Protein AF-A0A0G1QIS1-F1 (afdb_monomer_lite)

Organism: NCBI:txid1618589

Structure (mmCIF, N/CA/C/O backbone):
data_AF-A0A0G1QIS1-F1
#
_entry.id   AF-A0A0G1QIS1-F1
#
loop_
_atom_site.group_PDB
_atom_site.id
_atom_site.type_symbol
_atom_site.label_atom_id
_atom_site.label_alt_id
_atom_site.label_comp_id
_atom_site.label_asym_id
_atom_site.label_entity_id
_atom_site.label_seq_id
_atom_site.pdbx_PDB_ins_code
_atom_site.Cartn_x
_atom_site.Cartn_y
_atom_site.Cartn_z
_atom_site.occupancy
_atom_site.B_iso_or_equiv
_atom_site.auth_seq_id
_atom_site.auth_comp_id
_atom_site.auth_asym_id
_atom_site.auth_atom_id
_atom_site.pdbx_PDB_model_num
ATOM 1 N N . MET A 1 1 ? 33.812 9.478 -15.030 1.00 37.28 1 MET A N 1
ATOM 2 C CA . MET A 1 1 ? 33.255 8.462 -14.116 1.00 37.28 1 MET A CA 1
ATOM 3 C C . MET A 1 1 ? 32.011 9.084 -13.545 1.00 37.28 1 MET A C 1
ATOM 5 O O . MET A 1 1 ? 32.058 9.809 -12.560 1.00 37.28 1 MET A O 1
ATOM 9 N N . ASP A 1 2 ? 30.963 8.940 -14.333 1.00 36.88 2 ASP A N 1
ATOM 10 C CA . ASP A 1 2 ? 29.679 9.591 -14.186 1.00 36.88 2 ASP A CA 1
ATOM 11 C C . ASP A 1 2 ? 28.942 8.974 -13.004 1.00 36.88 2 ASP A C 1
ATOM 13 O O . ASP A 1 2 ? 28.857 7.754 -12.871 1.00 36.88 2 ASP A O 1
ATOM 17 N N . ALA A 1 3 ? 28.470 9.832 -12.106 1.00 39.41 3 ALA A N 1
ATOM 18 C CA . ALA A 1 3 ? 27.612 9.423 -11.016 1.00 39.41 3 ALA A CA 1
ATOM 19 C C . ALA A 1 3 ? 26.262 9.005 -11.613 1.00 39.41 3 ALA A C 1
ATOM 21 O O . ALA A 1 3 ? 25.480 9.859 -12.031 1.00 39.41 3 ALA A O 1
ATOM 22 N N . GLU A 1 4 ? 25.987 7.700 -11.643 1.00 40.75 4 GLU A N 1
ATOM 23 C CA . GLU A 1 4 ? 24.625 7.178 -11.739 1.00 40.75 4 GLU A CA 1
ATOM 24 C C . GLU A 1 4 ? 23.851 7.646 -10.502 1.00 40.75 4 GLU A C 1
ATOM 26 O O . GLU A 1 4 ? 23.798 6.997 -9.459 1.00 40.75 4 GLU A O 1
ATOM 31 N N . GLN A 1 5 ? 23.272 8.840 -10.610 1.00 38.56 5 GLN A N 1
ATOM 32 C CA . GLN A 1 5 ? 22.187 9.270 -9.751 1.00 38.56 5 GLN A CA 1
ATOM 33 C C . GLN A 1 5 ? 20.974 8.423 -10.131 1.00 38.56 5 GLN A C 1
ATOM 35 O O . GLN A 1 5 ? 20.227 8.761 -11.050 1.00 38.56 5 GLN A O 1
ATOM 40 N N . GLY A 1 6 ? 20.817 7.295 -9.433 1.00 36.00 6 GLY A N 1
ATOM 41 C CA . GLY A 1 6 ? 19.569 6.545 -9.369 1.00 36.00 6 GLY A CA 1
ATOM 42 C C . GLY A 1 6 ? 18.453 7.518 -9.014 1.00 36.00 6 GLY A C 1
ATOM 43 O O . GLY A 1 6 ? 18.364 8.028 -7.899 1.00 36.00 6 GLY A O 1
ATOM 44 N N . LYS A 1 7 ? 17.680 7.867 -10.035 1.00 38.78 7 LYS A N 1
ATOM 45 C CA . LYS A 1 7 ? 16.690 8.932 -10.038 1.00 38.78 7 LYS 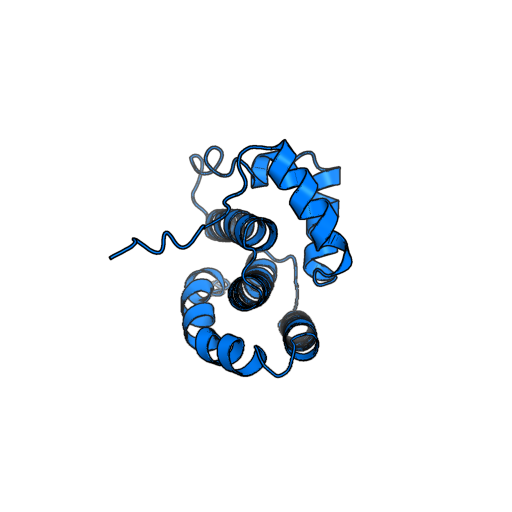A CA 1
ATOM 46 C C . LYS A 1 7 ? 15.464 8.408 -9.296 1.00 38.78 7 LYS A C 1
ATOM 48 O O . LYS A 1 7 ? 14.528 7.912 -9.919 1.00 38.78 7 LYS A O 1
ATOM 53 N N . THR A 1 8 ? 15.483 8.475 -7.967 1.00 42.72 8 THR A N 1
ATOM 54 C CA . THR A 1 8 ? 14.280 8.305 -7.151 1.00 42.72 8 THR A CA 1
ATOM 55 C C . THR A 1 8 ? 13.346 9.458 -7.507 1.00 42.72 8 THR A C 1
ATOM 57 O O . THR A 1 8 ? 13.482 10.571 -7.004 1.00 42.72 8 THR A O 1
ATOM 60 N N . HIS A 1 9 ? 12.435 9.237 -8.458 1.00 50.25 9 HIS A N 1
ATOM 61 C CA . HIS A 1 9 ? 11.403 10.215 -8.792 1.00 50.25 9 HIS A CA 1
ATOM 62 C C . HIS A 1 9 ? 10.383 10.217 -7.650 1.00 50.25 9 HIS A C 1
ATOM 64 O O . HIS A 1 9 ? 9.323 9.605 -7.724 1.00 50.25 9 HIS A O 1
ATOM 70 N N . GLY A 1 10 ? 10.746 10.850 -6.536 1.00 54.66 10 GLY A N 1
ATOM 71 C CA . GLY A 1 10 ? 9.820 11.084 -5.441 1.00 54.66 10 GLY A CA 1
ATOM 72 C C . GLY A 1 10 ? 8.646 11.926 -5.934 1.00 54.66 10 GLY A C 1
ATOM 73 O O . GLY A 1 10 ? 8.827 12.786 -6.792 1.00 54.66 10 GLY A O 1
ATOM 74 N N . CYS A 1 11 ? 7.447 11.695 -5.390 1.00 63.19 11 CYS A N 1
ATOM 75 C CA . CYS A 1 11 ? 6.321 12.568 -5.699 1.00 63.19 11 CYS A CA 1
ATOM 76 C C . CYS A 1 11 ? 6.621 13.989 -5.205 1.00 63.19 11 CYS A C 1
ATOM 78 O O . CYS A 1 11 ? 6.602 14.238 -3.992 1.00 63.19 11 CYS A O 1
ATOM 80 N N . GLU A 1 12 ? 6.886 14.918 -6.117 1.00 59.97 12 GLU A N 1
ATOM 81 C CA . GLU A 1 12 ? 7.126 16.318 -5.776 1.00 59.97 12 GLU A CA 1
ATOM 82 C C . GLU A 1 12 ? 5.787 17.064 -5.717 1.00 59.97 12 GLU A C 1
ATOM 84 O O . GLU A 1 12 ? 5.232 17.520 -6.714 1.00 59.97 12 GLU A O 1
ATOM 89 N N . GLY A 1 13 ? 5.239 17.183 -4.506 1.00 64.88 13 GLY A N 1
ATOM 90 C CA . GLY A 1 13 ? 4.009 17.934 -4.253 1.00 64.88 13 GLY A CA 1
ATOM 91 C C . GLY A 1 13 ? 2.706 17.176 -4.545 1.00 64.88 13 GLY A C 1
ATOM 92 O O . GLY A 1 13 ? 2.677 16.044 -5.027 1.00 64.88 13 GLY A O 1
ATOM 93 N N . THR A 1 14 ? 1.586 17.807 -4.182 1.00 69.19 14 THR A N 1
ATOM 94 C CA . THR A 1 14 ? 0.253 17.177 -4.147 1.00 69.19 14 THR A CA 1
ATOM 95 C C . THR A 1 14 ? -0.302 16.846 -5.536 1.00 69.19 14 THR A C 1
ATOM 97 O O . THR A 1 14 ? -1.032 15.867 -5.688 1.00 69.19 14 THR A O 1
ATOM 100 N N . GLU A 1 15 ? 0.040 17.630 -6.558 1.00 75.50 15 GLU A N 1
ATOM 101 C CA . GLU A 1 15 ? -0.462 17.423 -7.922 1.00 75.50 15 GLU A CA 1
ATOM 102 C C . GLU A 1 15 ? 0.252 16.274 -8.649 1.00 75.50 15 GLU A C 1
ATOM 104 O O . GLU A 1 15 ? -0.421 15.458 -9.278 1.00 75.50 15 GLU A O 1
ATOM 109 N N . ASP A 1 16 ? 1.572 16.127 -8.492 1.00 75.88 16 ASP A N 1
ATOM 110 C CA . ASP A 1 16 ? 2.317 14.980 -9.036 1.00 75.88 16 ASP A CA 1
ATOM 111 C C . ASP A 1 16 ? 1.839 13.660 -8.405 1.00 75.88 16 ASP A C 1
ATOM 113 O O . ASP A 1 16 ? 1.528 12.690 -9.099 1.00 75.88 16 ASP A O 1
ATOM 117 N N . PHE A 1 17 ? 1.617 13.660 -7.085 1.00 78.12 17 PHE A N 1
ATOM 118 C CA . PHE A 1 17 ? 1.012 12.530 -6.378 1.00 78.12 17 PHE A CA 1
ATOM 119 C C . PHE A 1 17 ? -0.369 12.148 -6.941 1.00 78.12 17 PHE A C 1
ATOM 121 O O . PHE A 1 17 ? -0.645 10.968 -7.164 1.00 78.12 17 PHE A O 1
ATOM 128 N N . LYS A 1 18 ? -1.248 13.128 -7.203 1.00 78.44 18 LYS A N 1
ATOM 129 C CA . LYS A 1 18 ? -2.579 12.882 -7.792 1.00 78.44 18 LYS A CA 1
ATOM 130 C C . LYS A 1 18 ? -2.480 12.292 -9.200 1.00 78.44 18 LYS A C 1
ATOM 132 O O . LYS A 1 18 ? -3.264 11.397 -9.530 1.00 78.44 18 LYS A O 1
ATOM 137 N N . GLN A 1 19 ? -1.540 12.768 -10.016 1.00 82.06 19 GLN A N 1
ATOM 138 C CA . GLN A 1 19 ? -1.321 12.263 -11.373 1.00 82.06 19 GLN A CA 1
ATOM 139 C C . GLN A 1 19 ? -0.795 10.825 -11.364 1.00 82.06 19 GLN A C 1
ATOM 141 O O . GLN A 1 19 ? -1.399 9.959 -12.002 1.00 82.06 19 GLN A O 1
ATOM 146 N N . ARG A 1 20 ? 0.250 10.541 -10.576 1.00 82.44 20 ARG A N 1
ATOM 147 C CA . ARG A 1 20 ? 0.794 9.185 -10.397 1.00 82.44 20 ARG A CA 1
ATOM 148 C C . ARG A 1 20 ? -0.259 8.225 -9.854 1.00 82.44 20 ARG A C 1
ATOM 150 O O . ARG A 1 20 ? -0.458 7.142 -10.401 1.00 82.44 20 ARG A O 1
ATOM 157 N N . LEU A 1 21 ? -1.029 8.654 -8.852 1.00 83.31 21 LEU A N 1
ATOM 158 C CA . LEU A 1 21 ? -2.140 7.867 -8.329 1.00 83.31 21 LEU A CA 1
ATOM 159 C C . LEU A 1 21 ? -3.154 7.530 -9.427 1.00 83.31 21 LEU A C 1
ATOM 161 O O . LEU A 1 21 ? -3.572 6.381 -9.524 1.00 83.31 21 LEU A O 1
ATOM 165 N N . LYS A 1 22 ? -3.546 8.496 -10.266 1.00 84.31 22 LYS A N 1
ATOM 166 C CA . LYS A 1 22 ? -4.490 8.253 -11.367 1.00 84.31 22 LYS A CA 1
ATOM 167 C C . LYS A 1 22 ? -3.951 7.221 -12.362 1.00 84.31 22 LYS A C 1
ATOM 169 O O . LYS A 1 22 ? -4.721 6.371 -12.795 1.00 84.31 22 LYS A O 1
ATOM 174 N N . ALA A 1 23 ? -2.658 7.268 -12.682 1.00 84.38 23 ALA A N 1
ATOM 175 C CA . ALA A 1 23 ? -2.022 6.326 -13.602 1.00 84.38 23 ALA A CA 1
ATOM 176 C C . ALA A 1 23 ? -1.957 4.894 -13.042 1.00 84.38 23 ALA A C 1
ATOM 178 O O . ALA A 1 23 ? -2.125 3.928 -13.781 1.00 84.38 23 ALA A O 1
ATOM 179 N N . LYS A 1 24 ? -1.748 4.745 -11.728 1.00 83.19 24 LYS A N 1
ATOM 180 C CA . LYS A 1 24 ? -1.627 3.429 -11.082 1.00 83.19 24 LYS A CA 1
ATOM 181 C C . LYS A 1 24 ? -2.954 2.843 -10.621 1.00 83.19 24 LYS A C 1
ATOM 183 O O . LYS A 1 24 ? -3.080 1.628 -10.508 1.00 83.19 24 LYS A O 1
ATOM 188 N N . GLN A 1 25 ? -3.956 3.682 -10.358 1.00 79.38 25 GLN A N 1
ATOM 189 C CA . GLN A 1 25 ? -5.165 3.276 -9.645 1.00 79.38 25 GLN A CA 1
ATOM 190 C C . GLN A 1 25 ? -5.890 2.090 -10.289 1.00 79.38 25 GLN A C 1
ATOM 192 O O . GLN A 1 25 ? -6.544 1.359 -9.560 1.00 79.38 25 GLN A O 1
ATOM 197 N N . GLU A 1 26 ? -5.803 1.869 -11.600 1.00 79.12 26 GLU A N 1
ATOM 198 C CA . GLU A 1 26 ? -6.478 0.736 -12.248 1.00 79.12 26 GLU A CA 1
ATOM 199 C C . GLU A 1 26 ? -5.766 -0.606 -12.048 1.00 79.12 26 GLU A C 1
ATOM 201 O O . GLU A 1 26 ? -6.451 -1.624 -11.932 1.00 79.12 26 GLU A O 1
ATOM 206 N N . ARG A 1 27 ? -4.431 -0.598 -11.936 1.00 81.19 27 ARG A N 1
ATOM 207 C CA . ARG A 1 27 ? -3.602 -1.803 -11.756 1.00 81.19 27 ARG A CA 1
ATOM 208 C C . ARG A 1 27 ? -3.393 -2.211 -10.297 1.00 81.19 27 ARG A C 1
ATOM 210 O O . ARG A 1 27 ? -3.026 -3.349 -10.046 1.00 81.19 27 ARG A O 1
ATOM 217 N N . LEU A 1 28 ? -3.675 -1.318 -9.344 1.00 83.06 28 LEU A N 1
ATOM 218 C CA . LEU A 1 28 ? -3.551 -1.634 -7.919 1.00 83.06 28 LEU A CA 1
ATOM 219 C C . LEU A 1 28 ? -4.531 -2.750 -7.485 1.00 83.06 28 LEU A C 1
ATOM 221 O O . LEU A 1 28 ? -5.696 -2.765 -7.918 1.00 83.06 28 LEU A O 1
ATOM 225 N N . PRO A 1 29 ? -4.132 -3.612 -6.532 1.00 81.69 29 PRO A N 1
ATOM 226 C CA . PRO A 1 29 ? -5.005 -4.585 -5.885 1.00 81.69 29 PRO A CA 1
ATOM 227 C C . PRO A 1 29 ? -6.334 -3.988 -5.408 1.00 81.69 29 PRO A C 1
ATOM 229 O O . PRO A 1 29 ? -6.410 -2.857 -4.912 1.00 81.69 29 PRO A O 1
ATOM 232 N N . LYS A 1 30 ? -7.426 -4.758 -5.520 1.00 77.44 30 LYS A N 1
ATOM 233 C CA . LYS A 1 30 ? -8.792 -4.295 -5.192 1.00 77.44 30 LYS A CA 1
ATOM 234 C C . LYS A 1 30 ? -8.905 -3.727 -3.772 1.00 77.44 30 LYS A C 1
ATOM 236 O O . LYS A 1 30 ? -9.609 -2.730 -3.575 1.00 77.44 30 LYS A O 1
ATOM 241 N N . GLY A 1 31 ? -8.221 -4.332 -2.799 1.00 71.56 31 GLY A N 1
ATOM 242 C CA . GLY A 1 31 ? -8.170 -3.843 -1.418 1.00 71.56 31 GLY A CA 1
ATOM 243 C C . GLY A 1 31 ? -7.598 -2.425 -1.335 1.00 71.56 31 GLY A C 1
ATOM 244 O O . GLY A 1 31 ? -8.243 -1.523 -0.795 1.00 71.56 31 GLY A O 1
ATOM 245 N N . ILE A 1 32 ? -6.451 -2.200 -1.981 1.00 78.38 32 ILE A N 1
ATOM 246 C CA . ILE A 1 32 ? -5.763 -0.902 -2.058 1.00 78.38 32 ILE A CA 1
ATOM 247 C C . ILE A 1 32 ? -6.639 0.137 -2.764 1.00 78.38 32 ILE A C 1
ATOM 249 O O . ILE A 1 32 ? -6.875 1.216 -2.217 1.00 78.38 32 ILE A O 1
ATOM 253 N N . ARG A 1 33 ? -7.234 -0.208 -3.915 1.00 81.88 33 ARG A N 1
ATOM 254 C CA . ARG A 1 33 ? -8.164 0.680 -4.644 1.00 81.88 33 ARG A CA 1
ATOM 255 C C . ARG A 1 33 ? -9.359 1.107 -3.798 1.00 81.88 33 ARG A C 1
ATOM 257 O O . ARG A 1 33 ? -9.738 2.279 -3.805 1.00 81.88 33 ARG A O 1
ATOM 264 N N . THR A 1 34 ? -9.948 0.167 -3.062 1.00 77.75 34 THR A N 1
ATOM 265 C CA . THR A 1 34 ? -11.097 0.439 -2.186 1.00 77.75 34 THR A CA 1
ATOM 266 C C . THR A 1 34 ? -10.713 1.410 -1.075 1.00 77.75 34 THR A C 1
ATOM 268 O O . THR A 1 34 ? -11.463 2.343 -0.784 1.00 77.75 34 THR A O 1
ATOM 271 N N . GLN A 1 35 ? -9.529 1.236 -0.488 1.00 74.06 35 GLN A N 1
ATOM 272 C CA . GLN A 1 35 ? -9.071 2.106 0.586 1.00 74.06 35 GLN A CA 1
ATOM 273 C C . GLN A 1 35 ? -8.694 3.504 0.089 1.00 74.06 35 GLN A C 1
ATOM 275 O O . GLN A 1 35 ? -9.066 4.491 0.720 1.00 74.06 35 GLN A O 1
ATOM 280 N N . ILE A 1 36 ? -8.068 3.615 -1.085 1.00 78.38 36 ILE A N 1
ATOM 281 C CA . ILE A 1 36 ? -7.854 4.903 -1.764 1.00 78.38 36 ILE A CA 1
ATOM 282 C C . ILE A 1 36 ? -9.189 5.624 -1.985 1.00 78.38 36 ILE A C 1
ATOM 284 O O . ILE A 1 36 ? -9.283 6.827 -1.744 1.00 78.38 36 ILE A O 1
ATOM 288 N N . ARG A 1 37 ? -10.239 4.909 -2.418 1.00 80.19 37 ARG A N 1
ATOM 289 C CA . ARG A 1 37 ? -11.572 5.501 -2.611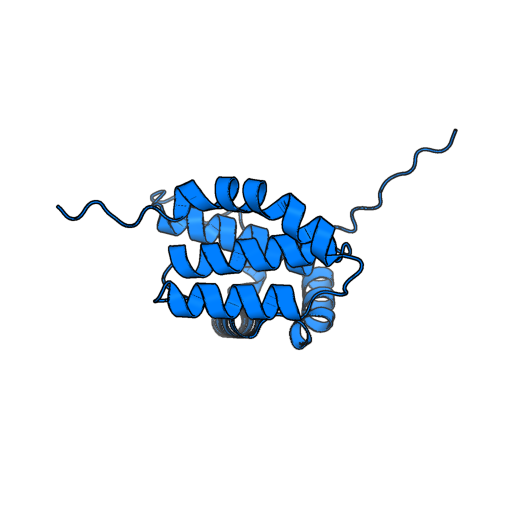 1.00 80.19 37 ARG A CA 1
ATOM 290 C C . ARG A 1 37 ? -12.145 6.048 -1.301 1.00 80.19 37 ARG A C 1
ATOM 292 O O . ARG A 1 37 ? -12.587 7.191 -1.279 1.00 80.19 37 ARG A O 1
ATOM 299 N N . ARG A 1 38 ? -12.062 5.285 -0.207 1.00 74.62 38 ARG A N 1
ATOM 300 C CA . ARG A 1 38 ? -12.501 5.728 1.130 1.00 74.62 38 ARG A CA 1
ATOM 301 C C . ARG A 1 38 ? -11.739 6.966 1.612 1.00 74.62 38 ARG A C 1
ATOM 303 O O . ARG A 1 38 ? -12.340 7.884 2.157 1.00 74.62 38 ARG A O 1
ATOM 310 N N . LEU A 1 39 ? -10.426 7.021 1.379 1.00 75.00 39 LEU A N 1
ATOM 311 C CA . LEU A 1 39 ? -9.601 8.185 1.719 1.00 75.00 39 LEU A CA 1
ATOM 312 C C . LEU A 1 39 ? -9.966 9.423 0.885 1.00 75.00 39 LEU A C 1
ATOM 314 O O . LEU A 1 39 ? -9.973 10.528 1.426 1.00 75.00 39 LEU A O 1
ATOM 318 N N . LYS A 1 40 ? -10.307 9.245 -0.402 1.00 75.50 40 LYS A N 1
ATOM 319 C CA . LYS A 1 40 ? -10.848 10.314 -1.264 1.00 75.50 40 LYS A CA 1
ATOM 320 C C . LYS A 1 40 ? -12.186 10.835 -0.734 1.00 75.50 40 LYS A C 1
ATOM 322 O O . LYS A 1 40 ? -12.335 12.039 -0.575 1.00 75.50 40 LYS A O 1
ATOM 327 N N . GLU A 1 41 ? -13.125 9.939 -0.425 1.00 76.50 41 GLU A N 1
ATOM 328 C CA . GLU A 1 41 ? -14.452 10.276 0.121 1.00 76.50 41 GLU A CA 1
ATOM 329 C C . GLU A 1 41 ? -14.354 11.016 1.469 1.00 76.50 41 GLU A C 1
ATOM 331 O O . GLU A 1 41 ? -15.149 11.910 1.742 1.00 76.50 41 GLU A O 1
ATOM 336 N N . ALA A 1 42 ? -13.352 10.689 2.291 1.00 72.12 42 ALA A N 1
ATOM 337 C CA . ALA A 1 42 ? -13.112 11.325 3.586 1.00 72.12 42 ALA A CA 1
ATOM 338 C C . ALA A 1 42 ? -12.292 12.631 3.522 1.00 72.12 42 ALA A C 1
ATOM 340 O O . ALA A 1 42 ? -12.035 13.220 4.569 1.00 72.12 42 ALA A O 1
ATOM 341 N N . GLY A 1 43 ? -11.820 13.059 2.343 1.00 73.50 43 GLY A N 1
ATOM 342 C CA . GLY A 1 43 ? -10.930 14.223 2.200 1.00 73.50 43 GLY A CA 1
ATOM 343 C C . GLY A 1 43 ? -9.508 14.020 2.747 1.00 73.50 43 GLY A C 1
ATOM 344 O O . GLY A 1 43 ? -8.735 14.967 2.819 1.00 73.50 43 GLY A O 1
ATOM 345 N N . LYS A 1 44 ? -9.132 12.784 3.104 1.00 69.19 44 LYS A N 1
ATOM 346 C CA . LYS A 1 44 ? -7.858 12.449 3.773 1.00 69.19 44 LYS A CA 1
ATOM 347 C C . LYS A 1 44 ? -6.762 11.975 2.827 1.00 69.19 44 LYS A C 1
ATOM 349 O O . LYS A 1 44 ? -5.666 11.637 3.259 1.00 69.19 44 LYS A O 1
ATOM 354 N N . LEU A 1 45 ? -7.034 11.921 1.525 1.00 70.38 45 LEU A N 1
ATOM 355 C CA . LEU A 1 45 ? -6.028 11.511 0.546 1.00 70.38 45 LEU A CA 1
ATOM 356 C C . LEU A 1 45 ? -4.823 12.472 0.534 1.00 70.38 45 LEU A C 1
ATOM 358 O O . LEU A 1 45 ? -3.688 12.034 0.381 1.00 70.38 45 LEU A O 1
ATOM 362 N N . GLU A 1 46 ? -5.063 13.767 0.738 1.00 64.50 46 GLU A N 1
ATOM 363 C CA . GLU A 1 46 ? -4.000 14.775 0.827 1.00 64.50 46 GLU A CA 1
ATOM 364 C C . GLU A 1 46 ? -3.240 14.677 2.162 1.00 64.50 46 GLU A C 1
ATOM 366 O O . GLU A 1 46 ? -2.030 14.891 2.198 1.00 64.50 46 GLU A O 1
ATOM 371 N N . GLU A 1 47 ? -3.903 14.236 3.237 1.00 59.00 47 GLU A N 1
ATOM 372 C CA . GLU A 1 47 ? -3.253 13.909 4.514 1.00 59.00 47 GLU A CA 1
ATOM 373 C C . GLU A 1 47 ? -2.292 12.718 4.378 1.00 59.00 47 GLU A C 1
ATOM 375 O O . GLU A 1 47 ? -1.238 12.734 5.003 1.00 59.00 47 GLU A O 1
ATOM 380 N N . VAL A 1 48 ? -2.586 11.737 3.508 1.00 57.53 48 VAL A N 1
ATOM 381 C CA . VAL A 1 48 ? -1.659 10.635 3.163 1.00 57.53 48 VAL A CA 1
ATOM 382 C C . VAL A 1 48 ? -0.396 11.141 2.446 1.00 57.53 48 VAL A C 1
ATOM 384 O O . VAL A 1 48 ? 0.693 10.597 2.629 1.00 57.53 48 VAL A O 1
ATOM 387 N N . ALA A 1 49 ? -0.495 12.219 1.664 1.00 52.47 49 ALA A N 1
ATOM 388 C CA . ALA A 1 49 ? 0.682 12.858 1.068 1.00 52.47 49 ALA A CA 1
ATOM 389 C C . ALA A 1 49 ? 1.509 13.648 2.108 1.00 52.47 49 ALA A C 1
ATOM 391 O O . ALA A 1 49 ? 2.732 13.773 1.960 1.00 52.47 49 ALA A O 1
ATOM 392 N N . LEU A 1 50 ? 0.837 14.130 3.163 1.00 42.88 50 LEU A N 1
ATOM 393 C CA . LEU A 1 50 ? 1.333 15.019 4.218 1.00 42.88 50 LEU A CA 1
ATOM 394 C C . LEU A 1 50 ? 1.554 14.331 5.579 1.00 42.88 50 LEU A C 1
ATOM 396 O O . LEU A 1 50 ? 1.675 15.048 6.573 1.00 42.88 50 LEU A O 1
ATOM 400 N N . VAL A 1 51 ? 1.603 12.991 5.659 1.00 45.72 51 VAL A N 1
ATOM 401 C CA . VAL A 1 51 ? 1.661 12.222 6.925 1.00 45.72 51 VAL A CA 1
ATOM 402 C C . VAL A 1 51 ? 2.877 12.622 7.764 1.00 45.72 51 VAL A C 1
ATOM 404 O O . VAL A 1 51 ? 3.967 12.064 7.658 1.00 45.72 51 VAL A O 1
ATOM 407 N N . ARG A 1 52 ? 2.694 13.659 8.579 1.00 38.81 52 ARG A N 1
ATOM 408 C CA . ARG A 1 52 ? 3.637 14.117 9.597 1.00 38.81 52 ARG A CA 1
ATOM 409 C C . ARG A 1 52 ? 2.987 14.970 10.691 1.00 38.81 52 ARG A C 1
ATOM 411 O O . ARG A 1 52 ? 3.719 15.543 11.488 1.00 38.81 52 ARG A O 1
ATOM 418 N N . LYS A 1 53 ? 1.654 15.108 10.761 1.00 36.53 53 LYS A N 1
ATOM 419 C CA . LYS A 1 53 ? 1.046 16.100 11.677 1.00 36.53 53 LYS A CA 1
ATOM 420 C C . LYS A 1 53 ? -0.092 15.631 12.586 1.00 36.53 53 LYS A C 1
ATOM 422 O O . LYS A 1 53 ? -0.742 16.468 13.198 1.00 36.53 53 LYS A O 1
ATOM 427 N N . THR A 1 54 ? -0.303 14.327 12.743 1.00 37.41 54 THR A N 1
ATOM 428 C CA . THR A 1 54 ? -1.407 13.837 13.596 1.00 37.41 54 THR A CA 1
ATOM 429 C C . THR A 1 54 ? -1.020 12.666 14.501 1.00 37.41 54 THR A C 1
ATOM 431 O O . THR A 1 54 ? -1.881 11.925 14.958 1.00 37.41 54 THR A O 1
ATOM 434 N N . ALA A 1 55 ? 0.277 12.505 14.784 1.00 41.00 55 ALA A N 1
ATOM 435 C CA . ALA A 1 55 ? 0.811 11.468 15.674 1.00 41.00 55 ALA A CA 1
ATOM 436 C C . ALA A 1 55 ? 1.279 12.014 17.041 1.00 41.00 55 ALA A C 1
ATOM 438 O O . ALA A 1 55 ? 2.026 11.338 17.744 1.00 41.00 55 ALA A O 1
ATOM 439 N N . GLU A 1 56 ? 0.870 13.229 17.427 1.00 35.16 56 GLU A N 1
ATOM 440 C CA . GLU A 1 56 ? 1.279 13.835 18.707 1.00 35.16 56 GLU A CA 1
ATOM 441 C C . GLU A 1 56 ? 0.326 13.528 19.873 1.00 35.16 56 GLU A C 1
ATOM 443 O O . GLU A 1 56 ? 0.688 13.724 21.030 1.00 35.16 56 GLU A O 1
ATOM 448 N N . GLU A 1 57 ? -0.851 12.947 19.627 1.00 40.84 57 GLU A N 1
ATOM 449 C CA . GLU A 1 57 ? -1.829 12.688 20.687 1.00 40.84 57 GLU A CA 1
ATOM 450 C C . GLU A 1 57 ? -2.153 11.190 20.779 1.00 40.84 57 GLU A C 1
ATOM 452 O O . GLU A 1 57 ? -2.971 10.649 20.042 1.00 40.84 57 GLU A O 1
ATOM 457 N N . LYS A 1 58 ? -1.476 10.515 21.722 1.00 41.78 58 LYS A N 1
ATOM 458 C CA . LYS A 1 58 ? -1.558 9.073 22.044 1.00 41.78 58 LYS A CA 1
ATOM 459 C C . LYS A 1 58 ? -1.075 8.145 20.921 1.00 41.78 58 LYS A C 1
ATOM 461 O O . LYS A 1 58 ? -1.845 7.658 20.095 1.00 41.78 58 LYS A O 1
ATOM 466 N N . ILE A 1 59 ? 0.208 7.787 20.979 1.00 51.28 59 ILE A N 1
ATOM 467 C CA . ILE A 1 59 ? 0.803 6.741 20.138 1.00 51.28 59 ILE A CA 1
ATOM 468 C C . ILE A 1 59 ? 0.200 5.379 20.527 1.00 51.28 59 ILE A C 1
ATOM 470 O O . ILE A 1 59 ? 0.665 4.697 21.439 1.00 51.28 59 ILE A O 1
ATOM 474 N N . THR A 1 60 ? -0.874 4.981 19.849 1.00 62.19 60 THR A N 1
ATOM 475 C CA . THR A 1 60 ? -1.427 3.622 19.920 1.00 62.19 60 THR A CA 1
ATOM 476 C C . THR A 1 60 ? -0.829 2.773 18.796 1.00 62.19 60 THR A C 1
ATOM 478 O O . THR A 1 60 ? -0.474 3.301 17.746 1.00 62.19 60 THR A O 1
ATOM 481 N N . ARG A 1 61 ? -0.742 1.443 18.958 1.00 63.62 61 ARG A N 1
ATOM 482 C CA . ARG A 1 61 ? -0.260 0.548 17.879 1.00 63.62 61 ARG A CA 1
ATOM 483 C C . ARG A 1 61 ? -1.045 0.717 16.575 1.00 63.62 61 ARG A C 1
ATOM 485 O O . ARG A 1 61 ? -0.461 0.634 15.505 1.00 63.62 61 ARG A O 1
ATOM 492 N N . HIS A 1 62 ? -2.343 1.000 16.679 1.00 63.78 62 HIS A N 1
ATOM 493 C CA . HIS A 1 62 ? -3.195 1.287 15.527 1.00 63.78 62 HIS A CA 1
ATOM 494 C C . HIS A 1 62 ? -2.791 2.593 14.834 1.00 63.78 62 HIS A C 1
ATOM 496 O O . HIS A 1 62 ? -2.766 2.635 13.612 1.00 63.78 62 HIS A O 1
ATOM 502 N N . ALA A 1 63 ? -2.421 3.631 15.591 1.00 66.75 63 ALA A N 1
ATOM 503 C CA . ALA A 1 63 ? -1.908 4.875 15.022 1.00 66.75 63 ALA A CA 1
ATOM 504 C C . ALA A 1 63 ? -0.556 4.670 14.317 1.00 66.75 63 ALA A C 1
ATOM 506 O O . ALA A 1 63 ? -0.372 5.190 13.224 1.00 66.75 63 ALA A O 1
ATOM 507 N N . ILE A 1 64 ? 0.352 3.864 14.884 1.00 71.69 64 ILE A N 1
ATOM 508 C CA . ILE A 1 64 ? 1.635 3.541 14.231 1.00 71.69 64 ILE A CA 1
ATOM 509 C C . ILE A 1 64 ? 1.404 2.712 12.957 1.00 71.69 64 ILE A C 1
ATOM 511 O O . ILE A 1 64 ? 1.983 3.004 11.918 1.00 71.69 64 ILE A O 1
ATOM 515 N N . ALA A 1 65 ? 0.528 1.705 13.008 1.00 73.75 65 ALA A N 1
ATOM 516 C CA . ALA A 1 65 ? 0.192 0.901 11.835 1.00 73.75 65 ALA A CA 1
ATOM 517 C C . ALA A 1 65 ? -0.520 1.730 10.749 1.00 73.75 65 ALA A C 1
ATOM 519 O O . ALA A 1 65 ? -0.300 1.496 9.565 1.00 73.75 65 ALA A O 1
ATOM 520 N N . ALA A 1 66 ? -1.335 2.719 11.132 1.00 73.88 66 ALA A N 1
ATOM 521 C CA . ALA A 1 66 ? -1.971 3.656 10.207 1.00 73.88 66 ALA A CA 1
ATOM 522 C C . ALA A 1 66 ? -0.976 4.660 9.593 1.00 73.88 66 ALA A C 1
ATOM 524 O O . ALA A 1 66 ? -1.091 4.989 8.413 1.00 73.88 66 ALA A O 1
ATOM 525 N N . ASP A 1 67 ? 0.004 5.124 10.370 1.00 79.31 67 ASP A N 1
ATOM 526 C CA . ASP A 1 67 ? 1.106 5.966 9.894 1.00 79.31 67 ASP A CA 1
ATOM 527 C C . ASP A 1 67 ? 1.963 5.211 8.868 1.00 79.31 67 ASP A C 1
ATOM 529 O O . ASP A 1 67 ? 2.168 5.687 7.751 1.00 79.31 67 ASP A O 1
ATOM 533 N N . GLU A 1 68 ? 2.368 3.984 9.200 1.00 85.75 68 GLU A N 1
ATOM 534 C CA . GLU A 1 68 ? 3.108 3.116 8.284 1.00 85.75 68 GLU A CA 1
ATOM 535 C C . GLU A 1 68 ? 2.283 2.770 7.040 1.00 85.75 68 GLU A C 1
ATOM 537 O O . GLU A 1 68 ? 2.795 2.804 5.925 1.00 85.75 68 GLU A O 1
ATOM 542 N N . PHE A 1 69 ? 0.979 2.526 7.202 1.00 84.25 69 PHE A N 1
ATOM 543 C CA . PHE A 1 69 ? 0.057 2.335 6.083 1.00 84.25 69 PHE A CA 1
ATOM 544 C C . PHE A 1 69 ? 0.063 3.545 5.138 1.00 84.25 69 PHE A C 1
ATOM 546 O O . PHE A 1 69 ? 0.129 3.373 3.922 1.00 84.25 69 PHE A O 1
ATOM 553 N N . GLY A 1 70 ? 0.020 4.766 5.680 1.00 81.31 70 GLY A N 1
ATOM 554 C CA . GLY A 1 70 ? 0.077 5.997 4.893 1.00 81.31 70 GLY A CA 1
ATOM 555 C C . GLY A 1 70 ? 1.398 6.150 4.134 1.00 81.31 70 GLY A C 1
ATOM 556 O O . GLY A 1 70 ? 1.386 6.455 2.940 1.00 81.31 70 GLY A O 1
ATOM 557 N N . LYS A 1 71 ? 2.531 5.874 4.793 1.00 86.19 71 LYS A N 1
ATOM 558 C CA . LYS A 1 71 ? 3.860 5.900 4.160 1.00 86.19 71 LYS A CA 1
ATOM 559 C C . LYS A 1 71 ? 3.978 4.872 3.044 1.00 86.19 71 LYS A C 1
ATOM 561 O O . LYS A 1 71 ? 4.345 5.238 1.934 1.00 86.19 71 LYS A O 1
ATOM 566 N N . THR A 1 72 ? 3.594 3.624 3.297 1.00 89.56 72 THR A N 1
ATOM 567 C CA . THR A 1 72 ? 3.655 2.563 2.286 1.00 89.56 72 THR A CA 1
ATOM 568 C C . THR A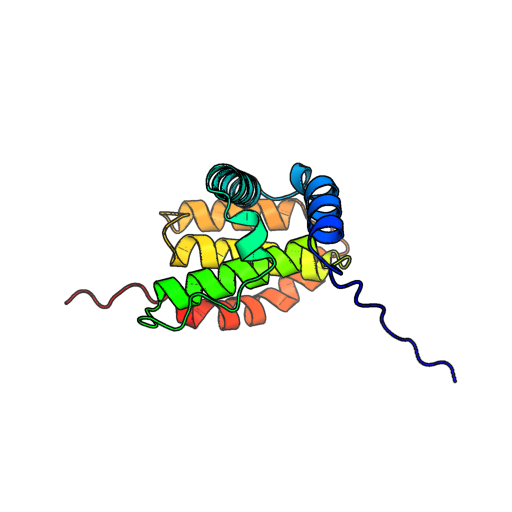 1 72 ? 2.697 2.826 1.126 1.00 89.56 72 THR A C 1
ATOM 570 O O . THR A 1 72 ? 3.043 2.576 -0.023 1.00 89.56 72 THR A O 1
ATOM 573 N N . LEU A 1 73 ? 1.526 3.423 1.371 1.00 86.56 73 LEU A N 1
ATOM 574 C CA . LEU A 1 73 ? 0.646 3.855 0.283 1.00 86.56 73 LEU A CA 1
ATOM 575 C C . LEU A 1 73 ? 1.313 4.917 -0.601 1.00 86.56 73 LEU A C 1
ATOM 577 O O . LEU A 1 73 ? 1.171 4.885 -1.823 1.00 86.56 73 LEU A O 1
ATOM 581 N N . LYS A 1 74 ? 2.064 5.843 0.001 1.00 83.81 74 LYS A N 1
ATOM 582 C CA . LYS A 1 74 ? 2.858 6.824 -0.740 1.00 83.81 74 LYS A CA 1
ATOM 583 C C . LYS A 1 74 ? 4.005 6.167 -1.509 1.00 83.81 74 LYS A C 1
ATOM 585 O O . LYS A 1 74 ? 4.201 6.524 -2.664 1.00 83.81 74 LYS A O 1
ATOM 590 N N . GLU A 1 75 ? 4.711 5.203 -0.921 1.00 88.69 75 GLU A N 1
ATOM 591 C CA . GLU A 1 75 ? 5.761 4.424 -1.598 1.00 88.69 75 GLU A CA 1
ATOM 592 C C . GLU A 1 75 ? 5.222 3.767 -2.873 1.00 88.69 75 GLU A C 1
ATOM 594 O O . GLU A 1 75 ? 5.777 3.996 -3.943 1.00 88.69 75 GLU A O 1
ATOM 599 N N . ILE A 1 76 ? 4.078 3.075 -2.793 1.00 88.88 76 ILE A N 1
ATOM 600 C CA . ILE A 1 76 ? 3.406 2.464 -3.955 1.00 88.88 76 ILE A CA 1
ATOM 601 C C . ILE A 1 76 ? 3.124 3.504 -5.043 1.00 88.88 76 ILE A C 1
ATOM 603 O O . ILE A 1 76 ? 3.360 3.264 -6.226 1.00 88.88 76 ILE A O 1
ATOM 607 N N . ILE A 1 77 ? 2.599 4.670 -4.661 1.00 85.81 77 ILE A N 1
ATOM 608 C CA . ILE A 1 77 ? 2.211 5.711 -5.619 1.00 85.81 77 ILE A CA 1
ATOM 609 C C . ILE A 1 77 ? 3.441 6.354 -6.269 1.00 85.81 77 ILE A C 1
ATOM 611 O O . ILE A 1 77 ? 3.396 6.674 -7.456 1.00 85.81 77 ILE A O 1
ATOM 615 N N . CYS A 1 78 ? 4.520 6.536 -5.510 1.00 84.88 78 CYS A N 1
ATOM 616 C CA . CYS A 1 78 ? 5.669 7.326 -5.933 1.00 84.88 78 CYS A CA 1
ATOM 617 C C . CYS A 1 78 ? 6.821 6.513 -6.523 1.00 84.88 78 CYS A C 1
ATOM 619 O O . CYS A 1 78 ? 7.575 7.089 -7.295 1.00 84.88 78 CYS A O 1
ATOM 621 N N . THR A 1 79 ? 6.982 5.228 -6.198 1.00 89.00 79 THR A N 1
ATOM 622 C CA . THR A 1 79 ? 8.038 4.412 -6.820 1.00 89.00 79 THR A CA 1
ATOM 623 C C . THR A 1 79 ? 7.726 4.164 -8.293 1.00 89.00 79 THR A C 1
ATOM 625 O O . THR A 1 79 ? 6.564 4.032 -8.658 1.00 89.00 79 THR A O 1
ATOM 628 N N . ASP A 1 80 ? 8.738 4.105 -9.149 1.00 87.94 80 ASP A N 1
ATOM 629 C CA . ASP A 1 80 ? 8.597 3.654 -10.540 1.00 87.94 80 ASP A CA 1
ATOM 630 C C . ASP A 1 80 ? 9.209 2.251 -10.734 1.00 87.94 80 ASP A C 1
ATOM 632 O O . ASP A 1 80 ? 9.104 1.677 -11.818 1.00 87.94 80 ASP A O 1
ATOM 636 N N . ASP A 1 81 ? 9.818 1.684 -9.683 1.00 91.44 81 ASP A N 1
ATOM 637 C CA . ASP A 1 81 ? 10.382 0.336 -9.689 1.00 91.44 81 ASP A CA 1
ATOM 638 C C . ASP A 1 81 ? 9.270 -0.700 -9.425 1.00 91.44 81 ASP A C 1
ATOM 640 O O . ASP A 1 81 ? 8.648 -0.683 -8.356 1.00 91.44 81 ASP A O 1
ATOM 644 N N . PRO A 1 82 ? 9.000 -1.621 -10.369 1.00 90.56 82 PRO A N 1
ATOM 645 C CA . PRO A 1 82 ? 7.956 -2.628 -10.208 1.00 90.56 82 PRO A CA 1
ATOM 646 C C . PRO A 1 82 ? 8.232 -3.627 -9.071 1.00 90.56 82 PRO A C 1
ATOM 648 O O . PRO A 1 82 ? 7.279 -4.141 -8.486 1.00 90.56 82 PRO A O 1
ATOM 651 N N . VAL A 1 83 ? 9.497 -3.894 -8.724 1.00 92.38 83 VAL A N 1
ATOM 652 C CA . VAL A 1 83 ? 9.859 -4.773 -7.599 1.00 92.38 83 VAL A CA 1
ATOM 653 C C . VAL A 1 83 ? 9.539 -4.086 -6.274 1.00 92.38 83 VAL A C 1
ATOM 655 O O . VAL A 1 83 ? 8.912 -4.691 -5.400 1.00 92.38 83 VAL A O 1
ATOM 658 N N . GLU A 1 84 ? 9.924 -2.815 -6.126 1.00 92.38 84 GLU A N 1
ATOM 659 C CA . GLU A 1 84 ? 9.594 -2.022 -4.935 1.00 92.38 84 GLU A CA 1
ATOM 660 C C . GLU A 1 84 ? 8.085 -1.816 -4.795 1.00 92.38 84 GLU A C 1
ATOM 662 O O . GLU A 1 84 ? 7.550 -1.904 -3.689 1.00 92.38 84 GLU A O 1
ATOM 667 N N . GLU A 1 85 ? 7.384 -1.583 -5.907 1.00 92.62 85 GLU A N 1
ATOM 668 C CA . GLU A 1 85 ? 5.932 -1.437 -5.916 1.00 92.62 85 GLU A CA 1
ATOM 669 C C . GLU A 1 85 ? 5.242 -2.705 -5.413 1.00 92.62 85 GLU A C 1
ATOM 671 O O . GLU A 1 85 ? 4.448 -2.632 -4.476 1.00 92.62 85 GLU A O 1
ATOM 676 N N . ALA A 1 86 ? 5.591 -3.873 -5.960 1.00 93.00 86 ALA A N 1
ATOM 677 C CA . ALA A 1 86 ? 5.034 -5.152 -5.529 1.00 93.00 86 ALA A CA 1
ATOM 678 C C . ALA A 1 86 ? 5.356 -5.456 -4.054 1.00 93.00 86 ALA A C 1
ATOM 680 O O . ALA A 1 86 ? 4.489 -5.892 -3.292 1.00 93.00 86 ALA A O 1
ATOM 681 N N . ALA A 1 87 ? 6.585 -5.171 -3.611 1.00 94.31 87 ALA A N 1
ATOM 682 C CA . ALA A 1 87 ? 6.978 -5.312 -2.211 1.00 94.31 87 ALA A CA 1
ATOM 683 C C . ALA A 1 87 ? 6.142 -4.409 -1.282 1.00 94.31 87 ALA A C 1
ATOM 685 O O . ALA A 1 87 ? 5.694 -4.844 -0.212 1.00 94.31 87 ALA A O 1
ATOM 686 N N . ALA A 1 88 ? 5.884 -3.168 -1.696 1.00 93.31 88 ALA A N 1
ATOM 687 C CA . ALA A 1 88 ? 5.059 -2.226 -0.953 1.00 93.31 88 ALA A CA 1
ATOM 688 C C . ALA A 1 88 ? 3.567 -2.624 -0.962 1.00 93.31 88 ALA A C 1
ATOM 690 O O . ALA A 1 88 ? 2.899 -2.511 0.068 1.00 93.31 88 ALA A O 1
ATOM 691 N N . GLU A 1 89 ? 3.043 -3.178 -2.061 1.00 93.38 89 GLU A N 1
ATOM 692 C CA . GLU A 1 89 ? 1.687 -3.749 -2.142 1.00 93.38 89 GLU A CA 1
ATOM 693 C C . GLU A 1 89 ? 1.493 -4.951 -1.199 1.00 93.38 89 GLU A C 1
ATOM 695 O O . GLU A 1 89 ? 0.458 -5.102 -0.533 1.00 93.38 89 GLU A O 1
ATOM 700 N N . ILE A 1 90 ? 2.514 -5.797 -1.070 1.00 94.69 90 ILE A N 1
ATOM 701 C CA . ILE A 1 90 ? 2.522 -6.886 -0.091 1.00 94.69 90 ILE A CA 1
ATOM 702 C C . ILE A 1 90 ? 2.497 -6.295 1.320 1.00 94.69 90 ILE A C 1
ATOM 704 O O . ILE A 1 90 ? 1.612 -6.627 2.114 1.00 94.69 90 ILE A O 1
ATOM 708 N N . LYS A 1 91 ? 3.421 -5.379 1.635 1.00 94.25 91 LYS A N 1
ATOM 709 C CA . LYS A 1 91 ? 3.513 -4.721 2.948 1.00 94.25 91 LYS A CA 1
ATOM 710 C C . LYS A 1 91 ? 2.197 -4.051 3.350 1.00 94.25 91 LYS A C 1
ATOM 712 O O . LYS A 1 91 ? 1.716 -4.271 4.464 1.00 94.25 91 LYS A O 1
ATOM 717 N N . ILE A 1 92 ? 1.566 -3.296 2.448 1.00 91.44 92 ILE A N 1
ATOM 718 C CA . ILE A 1 92 ? 0.309 -2.602 2.747 1.00 91.44 92 ILE A CA 1
ATOM 719 C C . ILE A 1 92 ? -0.842 -3.583 3.001 1.00 91.44 92 ILE A C 1
ATOM 721 O O . ILE A 1 92 ? -1.685 -3.311 3.850 1.00 91.44 92 ILE A O 1
ATOM 725 N N . THR A 1 93 ? -0.851 -4.754 2.357 1.00 90.81 93 THR A N 1
ATOM 726 C CA . THR A 1 93 ? -1.847 -5.814 2.604 1.00 90.81 93 THR A CA 1
ATOM 727 C C . THR A 1 93 ? -1.751 -6.364 4.031 1.00 90.81 93 THR A C 1
ATOM 729 O O . THR A 1 93 ? -2.768 -6.591 4.692 1.00 90.81 93 THR A O 1
ATOM 732 N N . TRP A 1 94 ? -0.535 -6.523 4.562 1.00 90.31 94 TRP A N 1
ATOM 733 C CA . TRP A 1 94 ? -0.331 -6.874 5.971 1.00 90.31 94 TRP A CA 1
ATOM 734 C C . TRP A 1 94 ? -0.775 -5.752 6.914 1.00 90.31 94 TRP A C 1
ATOM 736 O O . TRP A 1 94 ? -1.483 -6.015 7.887 1.00 90.31 94 TRP A O 1
ATOM 746 N N . LEU A 1 95 ? -0.438 -4.500 6.598 1.00 86.81 95 LEU A N 1
ATOM 747 C CA . LEU A 1 95 ? -0.848 -3.340 7.393 1.00 86.81 95 LEU A CA 1
ATOM 748 C C . LEU A 1 95 ? -2.371 -3.171 7.419 1.00 86.81 95 LEU A C 1
ATOM 750 O O . LEU A 1 95 ? -2.926 -2.894 8.478 1.00 86.81 95 LEU A O 1
ATOM 754 N N . MET A 1 96 ? -3.066 -3.425 6.304 1.00 83.19 96 MET A N 1
ATOM 755 C CA . MET A 1 96 ? -4.532 -3.443 6.244 1.00 83.19 96 MET A CA 1
ATOM 756 C C . MET A 1 96 ? -5.142 -4.449 7.218 1.00 83.19 96 MET A C 1
ATOM 758 O O . MET A 1 96 ? -6.178 -4.168 7.817 1.00 83.19 96 MET A O 1
ATOM 762 N N . HIS A 1 97 ? -4.517 -5.611 7.400 1.00 82.12 97 HIS A N 1
ATOM 763 C CA . HIS A 1 97 ? -4.958 -6.568 8.408 1.00 82.12 97 HIS A CA 1
ATOM 764 C C . HIS A 1 97 ? -4.698 -6.053 9.830 1.00 82.12 97 HIS A C 1
ATOM 766 O O . HIS A 1 97 ? -5.591 -6.113 10.671 1.00 82.12 97 HIS A O 1
ATOM 772 N N . ALA A 1 98 ? -3.516 -5.481 10.083 1.00 79.62 98 ALA A N 1
ATOM 773 C CA . ALA A 1 98 ? -3.150 -4.926 11.388 1.00 79.62 98 ALA A CA 1
ATOM 774 C C . ALA A 1 98 ? -4.081 -3.789 11.854 1.00 79.62 98 ALA A C 1
ATOM 776 O O . ALA A 1 98 ? -4.361 -3.677 13.044 1.00 79.62 98 ALA A O 1
ATOM 777 N N . VAL A 1 99 ? -4.592 -2.970 10.927 1.00 74.25 99 VAL A N 1
ATOM 778 C CA . VAL A 1 99 ? -5.547 -1.885 11.230 1.00 74.25 99 VAL A CA 1
ATOM 779 C C . VAL A 1 99 ? -7.020 -2.308 11.110 1.00 74.25 99 VAL A C 1
ATOM 781 O O . VAL A 1 99 ? -7.907 -1.459 11.175 1.00 74.25 99 VAL A O 1
ATOM 784 N N . GLY A 1 100 ? -7.300 -3.602 10.913 1.00 71.75 100 GLY A N 1
ATOM 785 C CA . GLY A 1 100 ? -8.662 -4.150 10.882 1.00 71.75 100 GLY A CA 1
ATOM 786 C C . GLY A 1 100 ? -9.457 -3.893 9.594 1.00 71.75 100 GLY A C 1
ATOM 787 O O . GLY A 1 100 ? -10.668 -4.077 9.583 1.00 71.75 100 GLY A O 1
ATOM 788 N N . LEU A 1 101 ? -8.809 -3.481 8.498 1.00 75.62 101 LEU A N 1
ATOM 789 C CA . LEU A 1 101 ? -9.449 -3.325 7.181 1.00 75.62 101 LEU A CA 1
ATOM 790 C C . LEU A 1 101 ? -9.594 -4.657 6.434 1.00 75.62 101 LEU A C 1
ATOM 792 O O . LEU A 1 101 ? -10.506 -4.815 5.623 1.00 75.62 101 LEU A O 1
ATOM 796 N N . ILE A 1 102 ? -8.693 -5.605 6.699 1.00 76.75 102 ILE A N 1
ATOM 797 C CA . ILE A 1 102 ? -8.829 -7.005 6.293 1.00 76.75 102 ILE A CA 1
ATOM 798 C C . ILE A 1 102 ? -9.067 -7.816 7.558 1.00 76.75 102 ILE A C 1
ATOM 800 O O . ILE A 1 102 ? -8.166 -7.990 8.370 1.00 76.75 102 ILE A O 1
ATOM 804 N N . GLU A 1 103 ? -10.273 -8.339 7.718 1.00 72.88 103 GLU A N 1
ATOM 805 C CA . GLU A 1 103 ? -10.706 -8.933 8.988 1.00 72.88 103 GLU A CA 1
ATOM 806 C C . GLU A 1 103 ? -10.114 -10.323 9.247 1.00 72.88 103 GLU A C 1
ATOM 808 O O . GLU A 1 103 ? -9.985 -10.745 10.392 1.00 72.88 103 GLU A O 1
ATOM 813 N N . THR A 1 104 ? -9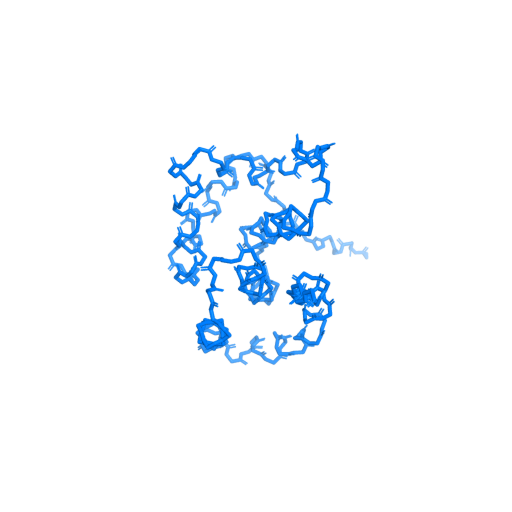.732 -11.057 8.195 1.00 82.00 104 THR A N 1
ATOM 814 C CA . THR A 1 104 ? -9.307 -12.457 8.329 1.00 82.00 104 THR A CA 1
ATOM 815 C C . THR A 1 104 ? -7.949 -12.721 7.699 1.00 82.00 104 THR A C 1
ATOM 817 O O . THR A 1 104 ? -7.605 -12.183 6.645 1.00 82.00 104 THR A O 1
ATOM 820 N N . GLN A 1 105 ? -7.203 -13.646 8.306 1.00 84.81 105 GLN A N 1
ATOM 821 C CA . GLN A 1 105 ? -5.971 -14.177 7.727 1.00 84.81 105 GLN A CA 1
ATOM 822 C C . GLN A 1 105 ? -6.208 -14.764 6.329 1.00 84.81 105 GLN A C 1
ATOM 824 O O . GLN A 1 105 ? -5.389 -14.554 5.442 1.00 84.81 105 GLN A O 1
ATOM 829 N N . ARG A 1 106 ? -7.346 -15.437 6.103 1.00 88.62 106 ARG A N 1
ATOM 830 C CA . ARG A 1 106 ? -7.707 -15.996 4.791 1.00 88.62 106 ARG A CA 1
ATOM 831 C C . ARG A 1 106 ? -7.853 -14.911 3.724 1.00 88.62 106 ARG A C 1
ATOM 833 O O . ARG A 1 106 ? -7.316 -15.070 2.634 1.00 88.62 106 ARG A O 1
ATOM 840 N N . ALA A 1 107 ? -8.555 -13.819 4.030 1.00 82.38 107 ALA A N 1
ATOM 841 C CA . ALA A 1 107 ? -8.715 -12.701 3.101 1.00 82.38 107 ALA A CA 1
ATOM 842 C C . ALA A 1 107 ? -7.378 -12.001 2.816 1.00 82.38 107 ALA A C 1
ATOM 844 O O . ALA A 1 107 ? -7.117 -11.638 1.672 1.00 82.38 107 ALA A O 1
ATOM 845 N N . ARG A 1 108 ? -6.508 -11.876 3.828 1.00 89.56 108 ARG A N 1
ATOM 846 C CA . ARG A 1 108 ? -5.145 -11.358 3.654 1.00 89.56 108 ARG A CA 1
ATOM 847 C C . ARG A 1 108 ? -4.338 -12.251 2.714 1.00 89.56 108 ARG A C 1
ATOM 849 O O . ARG A 1 108 ? -3.777 -11.753 1.751 1.00 89.56 108 ARG A O 1
ATOM 856 N N . THR A 1 109 ? -4.310 -13.561 2.963 1.00 90.06 109 THR A N 1
ATOM 857 C CA . THR A 1 109 ? -3.595 -14.521 2.110 1.00 90.06 109 THR A CA 1
ATOM 858 C C . THR A 1 109 ? -4.112 -14.494 0.675 1.00 90.06 109 THR A C 1
ATOM 860 O O . THR A 1 109 ? -3.300 -14.482 -0.237 1.00 90.06 109 THR A O 1
ATOM 863 N N . ALA A 1 110 ? -5.429 -14.425 0.460 1.00 90.12 110 ALA A N 1
ATOM 864 C CA . ALA A 1 110 ? -5.991 -14.328 -0.886 1.00 90.12 110 ALA A CA 1
ATOM 865 C C . ALA A 1 110 ? -5.491 -13.078 -1.634 1.00 90.12 110 ALA A C 1
ATOM 867 O O . ALA A 1 110 ? -5.043 -13.196 -2.766 1.00 90.12 110 ALA A O 1
ATOM 868 N N . GLN A 1 111 ? -5.482 -11.909 -0.984 1.00 90.06 111 GLN A N 1
ATOM 869 C CA . GLN A 1 111 ? -4.963 -10.681 -1.601 1.00 90.06 111 GLN A CA 1
ATOM 870 C C . GLN A 1 111 ? -3.452 -10.735 -1.858 1.00 90.06 111 GLN A C 1
ATOM 872 O O . GLN A 1 111 ? -2.991 -10.224 -2.871 1.00 90.06 111 GLN A O 1
ATOM 877 N N . LEU A 1 112 ? -2.680 -11.375 -0.975 1.00 91.94 112 LEU A N 1
ATOM 878 C CA . LEU A 1 112 ? -1.249 -11.589 -1.206 1.00 91.94 112 LEU A CA 1
ATOM 879 C C . LEU A 1 112 ? -0.998 -12.474 -2.431 1.00 91.94 112 LEU A C 1
ATOM 881 O O . LEU A 1 112 ? -0.119 -12.160 -3.225 1.00 91.94 112 LEU A O 1
ATOM 885 N N . MET A 1 113 ? -1.782 -13.543 -2.603 1.00 92.56 113 MET A N 1
ATOM 886 C CA . MET A 1 113 ? -1.686 -14.396 -3.790 1.00 92.56 113 MET A CA 1
ATOM 887 C C . MET A 1 113 ? -2.073 -13.633 -5.057 1.00 92.56 113 MET A C 1
ATOM 889 O O . MET A 1 113 ? -1.350 -13.716 -6.036 1.00 92.56 113 MET A O 1
ATOM 893 N N . GLU A 1 114 ? -3.136 -12.819 -5.022 1.00 92.06 114 GLU A N 1
ATOM 894 C CA . GLU A 1 114 ? -3.512 -11.961 -6.159 1.00 92.06 114 GLU A CA 1
ATOM 895 C C . GLU A 1 114 ? -2.372 -11.021 -6.583 1.00 92.06 114 GLU A C 1
ATOM 897 O O . GLU A 1 114 ? -2.167 -10.815 -7.777 1.00 92.06 114 GLU A O 1
ATOM 902 N N . ILE A 1 115 ? -1.623 -10.462 -5.624 1.00 91.25 115 ILE A N 1
ATOM 903 C CA . ILE A 1 115 ? -0.463 -9.610 -5.920 1.00 91.25 115 ILE A CA 1
ATOM 904 C C . ILE A 1 115 ? 0.643 -10.426 -6.586 1.00 91.25 115 ILE A C 1
ATOM 906 O O . ILE A 1 115 ? 1.162 -9.994 -7.610 1.00 91.25 115 ILE A O 1
ATOM 910 N N . LEU A 1 116 ? 0.998 -11.584 -6.024 1.00 91.62 116 LEU A N 1
ATOM 911 C CA . LEU A 1 116 ? 2.076 -12.432 -6.544 1.00 91.62 116 LEU A CA 1
ATOM 912 C C . LEU A 1 116 ? 1.748 -12.986 -7.938 1.00 91.62 116 LEU A C 1
ATOM 914 O O . LEU A 1 116 ? 2.588 -12.909 -8.829 1.00 91.62 116 LEU A O 1
ATOM 918 N N . ASP A 1 117 ? 0.517 -13.456 -8.149 1.00 92.19 117 ASP A N 1
ATOM 919 C CA . ASP A 1 117 ? 0.048 -14.006 -9.427 1.00 92.19 117 ASP A CA 1
ATOM 920 C C . ASP A 1 117 ? 0.000 -12.946 -10.543 1.00 92.19 117 ASP A C 1
ATOM 922 O O . ASP A 1 117 ? 0.067 -13.278 -11.727 1.00 92.19 117 ASP A O 1
ATOM 926 N N . ALA A 1 118 ? -0.121 -11.666 -10.181 1.00 90.00 118 ALA A N 1
ATOM 927 C CA . 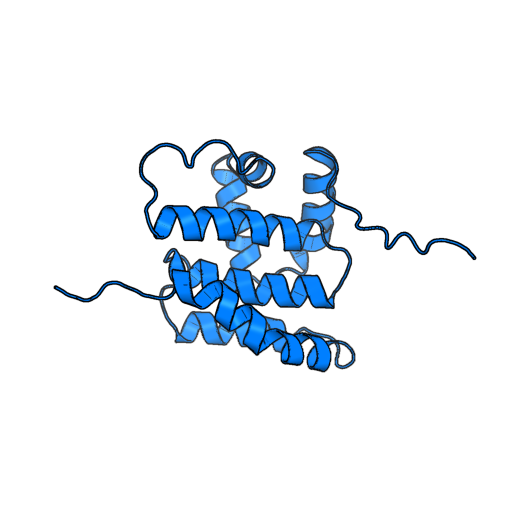ALA A 1 118 ? -0.120 -10.553 -11.125 1.00 90.00 118 ALA A CA 1
ATOM 928 C C . ALA A 1 118 ? 1.293 -10.093 -11.533 1.00 90.00 118 ALA A C 1
ATOM 930 O O . ALA A 1 118 ? 1.414 -9.283 -12.457 1.00 90.00 118 ALA A O 1
ATOM 931 N N . GLN A 1 119 ? 2.353 -10.569 -10.866 1.00 91.06 119 GLN A N 1
ATOM 932 C CA . GLN A 1 119 ? 3.715 -10.138 -11.174 1.00 91.06 119 GLN A CA 1
ATOM 933 C C . GLN A 1 119 ? 4.264 -10.829 -12.432 1.00 91.06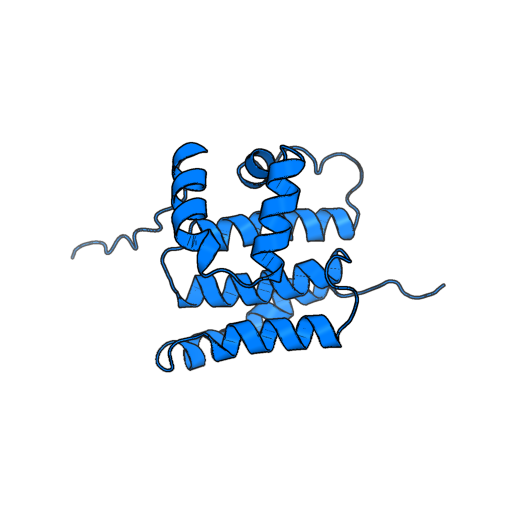 119 GLN A C 1
ATOM 935 O O . GLN A 1 119 ? 4.116 -12.043 -12.589 1.00 91.06 119 GLN A O 1
ATOM 940 N N . PRO A 1 120 ? 4.966 -10.092 -13.313 1.00 91.62 120 PRO A N 1
ATOM 941 C CA . PRO A 1 120 ? 5.761 -10.685 -14.379 1.00 91.62 120 PRO A CA 1
ATOM 942 C C . PRO A 1 120 ? 6.750 -11.748 -13.856 1.00 91.62 120 PRO A C 1
ATOM 944 O O . PRO A 1 120 ? 7.382 -11.533 -12.812 1.00 91.62 120 PRO A O 1
ATOM 947 N N . PRO A 1 121 ? 6.949 -12.869 -14.579 1.00 92.12 121 PRO A N 1
ATOM 948 C CA . PRO A 1 121 ? 7.873 -13.934 -14.176 1.00 92.12 121 PRO A CA 1
ATOM 949 C C . PRO A 1 121 ? 9.308 -13.459 -13.915 1.00 92.12 121 PRO A C 1
ATOM 951 O O . PRO A 1 121 ? 10.031 -14.068 -13.132 1.00 92.12 121 PRO A O 1
ATOM 954 N N . GLU A 1 122 ? 9.729 -12.370 -14.558 1.00 92.62 122 GLU A N 1
ATOM 955 C CA . GLU A 1 122 ? 11.075 -11.807 -14.452 1.00 92.62 122 GLU A CA 1
ATOM 956 C C . GLU A 1 122 ? 11.315 -11.079 -13.120 1.00 92.62 122 GLU A C 1
ATOM 958 O O . GLU A 1 122 ? 12.454 -10.986 -12.653 1.00 92.62 122 GLU A O 1
ATOM 963 N N . ILE A 1 123 ? 10.253 -10.561 -12.496 1.00 92.69 123 ILE A N 1
ATOM 964 C CA . ILE A 1 123 ? 10.352 -9.796 -11.247 1.00 92.69 123 ILE A CA 1
ATOM 965 C C . ILE A 1 123 ? 9.923 -10.608 -10.026 1.00 92.69 123 ILE A C 1
ATOM 967 O O . ILE A 1 123 ? 10.404 -10.339 -8.926 1.00 92.69 123 ILE A O 1
ATOM 971 N N . LEU A 1 124 ? 9.085 -11.635 -10.209 1.00 92.25 124 LEU A N 1
ATOM 972 C CA . LEU A 1 124 ? 8.578 -12.475 -9.123 1.00 92.25 124 LEU A CA 1
ATOM 973 C C . LEU A 1 124 ? 9.689 -13.025 -8.197 1.00 92.25 124 LEU A C 1
ATOM 975 O O . LEU A 1 124 ? 9.555 -12.846 -6.987 1.00 92.25 124 LEU A O 1
ATOM 979 N N . PRO A 1 125 ? 10.825 -13.571 -8.687 1.00 95.50 125 PRO A N 1
ATOM 980 C CA . PRO A 1 125 ? 11.890 -14.061 -7.805 1.00 95.50 125 PRO A CA 1
ATOM 981 C C . PRO A 1 125 ? 12.514 -12.965 -6.931 1.00 95.50 125 PRO A C 1
ATOM 983 O O . PRO A 1 125 ? 12.946 -13.218 -5.807 1.00 95.50 125 PRO A O 1
ATOM 986 N N . GLN A 1 126 ? 12.566 -11.733 -7.443 1.00 95.12 126 GLN A N 1
ATOM 987 C CA . GLN A 1 126 ? 13.102 -10.583 -6.714 1.00 95.12 126 GLN A CA 1
ATOM 988 C C . GLN A 1 126 ? 12.127 -10.151 -5.616 1.00 95.12 126 GLN A C 1
ATOM 990 O O . GLN A 1 126 ? 12.541 -9.906 -4.486 1.00 95.12 126 GLN A O 1
ATOM 995 N N . VAL A 1 127 ? 10.825 -10.144 -5.917 1.00 93.06 127 VAL A N 1
ATOM 996 C CA . VAL A 1 127 ? 9.766 -9.880 -4.934 1.00 93.06 127 VAL A CA 1
ATOM 997 C C . VAL A 1 127 ? 9.760 -10.951 -3.836 1.00 93.06 127 VAL A C 1
ATOM 999 O O . VAL A 1 127 ? 9.729 -10.620 -2.650 1.00 93.06 127 VAL A O 1
ATOM 1002 N N . GLU A 1 128 ? 9.866 -12.232 -4.200 1.00 92.12 128 GLU A N 1
ATOM 1003 C CA . GLU A 1 128 ? 9.950 -13.349 -3.251 1.00 92.12 128 GLU A CA 1
ATOM 1004 C C . GLU A 1 128 ? 11.174 -13.241 -2.332 1.00 92.12 128 GLU A C 1
ATOM 1006 O O . GLU A 1 128 ? 11.065 -13.468 -1.125 1.00 92.12 128 GLU A O 1
ATOM 1011 N N . ALA A 1 129 ? 12.327 -12.822 -2.863 1.00 94.44 129 ALA A N 1
ATOM 1012 C CA . ALA A 1 129 ? 13.539 -12.611 -2.072 1.00 94.44 129 ALA A CA 1
ATOM 1013 C C . ALA A 1 129 ? 13.381 -11.506 -1.008 1.00 94.44 129 ALA A C 1
ATOM 1015 O O . ALA A 1 129 ? 14.029 -11.561 0.041 1.00 94.44 129 ALA A O 1
ATOM 1016 N N . LEU A 1 130 ? 12.499 -10.526 -1.235 1.00 93.19 130 LEU A N 1
ATOM 1017 C CA . LEU A 1 130 ? 12.207 -9.450 -0.283 1.00 93.19 130 LEU A CA 1
ATOM 1018 C C . LEU A 1 130 ? 11.220 -9.866 0.819 1.00 93.19 130 LEU A C 1
ATOM 1020 O O . LEU A 1 130 ? 11.170 -9.216 1.869 1.00 93.19 130 LEU A O 1
ATOM 1024 N N . MET A 1 131 ? 10.476 -10.963 0.638 1.00 91.19 131 MET A N 1
ATOM 1025 C CA . MET A 1 131 ? 9.426 -11.408 1.566 1.00 91.19 131 MET A CA 1
ATOM 1026 C C . MET A 1 131 ? 9.879 -11.526 3.028 1.00 91.19 131 MET A C 1
ATOM 1028 O O . MET A 1 131 ? 9.173 -11.001 3.894 1.00 91.19 131 MET A O 1
ATOM 1032 N N . PRO A 1 132 ? 11.038 -12.131 3.366 1.00 92.94 132 PRO A N 1
ATOM 1033 C CA . PRO A 1 132 ? 11.487 -12.206 4.759 1.00 92.94 132 PRO A CA 1
ATOM 1034 C C . PRO A 1 132 ? 11.701 -10.822 5.387 1.00 92.94 132 PRO A C 1
ATOM 1036 O O . PRO A 1 132 ? 11.365 -10.599 6.553 1.00 92.94 132 PRO A O 1
ATOM 1039 N N . GLY A 1 133 ? 12.225 -9.874 4.605 1.00 92.31 133 GLY A N 1
ATOM 1040 C CA . GLY A 1 133 ? 12.417 -8.491 5.030 1.00 92.31 133 GLY A CA 1
ATOM 1041 C C . GLY A 1 133 ? 11.089 -7.772 5.256 1.00 92.31 133 GLY A C 1
ATOM 1042 O O . GLY A 1 133 ? 10.929 -7.093 6.270 1.00 92.31 133 GLY A O 1
ATOM 1043 N N . ILE A 1 134 ? 10.119 -7.970 4.360 1.00 91.56 134 ILE A N 1
ATOM 1044 C CA . ILE A 1 134 ? 8.773 -7.398 4.488 1.00 91.56 134 ILE A CA 1
ATOM 1045 C C . ILE A 1 134 ? 8.077 -7.939 5.740 1.00 91.56 134 ILE A C 1
ATOM 1047 O O . ILE A 1 134 ? 7.557 -7.155 6.532 1.00 91.56 134 ILE A O 1
ATOM 1051 N N . VAL A 1 135 ? 8.122 -9.257 5.973 1.00 89.06 135 VAL A N 1
ATOM 1052 C CA . VAL A 1 135 ? 7.538 -9.892 7.168 1.00 89.06 135 VAL A CA 1
ATOM 1053 C C . VAL A 1 135 ? 8.123 -9.290 8.446 1.00 89.06 135 VAL A C 1
ATOM 1055 O O . VAL A 1 135 ? 7.370 -8.914 9.343 1.00 89.06 135 VAL A O 1
ATOM 1058 N N . LYS A 1 136 ? 9.448 -9.115 8.506 1.00 89.88 136 LYS A N 1
ATOM 1059 C CA . LYS A 1 136 ? 10.123 -8.487 9.651 1.00 89.88 136 LYS A CA 1
ATOM 1060 C C . LYS A 1 136 ? 9.690 -7.034 9.874 1.00 89.88 136 LYS A C 1
ATOM 1062 O O . LYS A 1 136 ? 9.582 -6.602 11.018 1.00 89.88 136 LYS A O 1
ATOM 1067 N N . GLN A 1 137 ? 9.437 -6.277 8.806 1.00 88.75 137 GLN A N 1
ATOM 1068 C CA . GLN A 1 137 ? 8.950 -4.898 8.915 1.00 88.75 137 GLN A CA 1
ATOM 1069 C C . GLN A 1 137 ? 7.519 -4.825 9.455 1.00 88.75 137 GLN A C 1
ATOM 1071 O O . GLN A 1 137 ? 7.207 -3.898 10.197 1.00 88.75 137 GLN A O 1
ATOM 1076 N N . VAL A 1 138 ? 6.650 -5.779 9.097 1.00 88.50 138 VAL A N 1
ATOM 1077 C CA . VAL A 1 138 ? 5.232 -5.740 9.496 1.00 88.50 138 VAL A CA 1
ATOM 1078 C C . VAL A 1 138 ? 4.938 -6.443 10.821 1.00 88.50 138 VAL A C 1
ATOM 1080 O O . VAL A 1 138 ? 3.933 -6.141 11.462 1.00 88.50 138 VAL A O 1
ATOM 1083 N N . GLU A 1 139 ? 5.811 -7.351 11.262 1.00 87.44 139 GLU A N 1
ATOM 1084 C CA . GLU A 1 139 ? 5.679 -8.114 12.511 1.00 87.44 139 GLU A CA 1
ATOM 1085 C C . GLU A 1 139 ? 5.316 -7.257 13.746 1.00 87.44 139 GLU A C 1
ATOM 1087 O O . GLU A 1 139 ? 4.390 -7.646 14.469 1.00 87.44 139 GLU A O 1
ATOM 1092 N N . PRO A 1 140 ? 5.923 -6.073 13.985 1.00 85.38 140 PRO A N 1
ATOM 1093 C CA . PRO A 1 140 ? 5.577 -5.229 15.133 1.00 85.38 140 PRO A CA 1
ATOM 1094 C C . PRO A 1 140 ? 4.112 -4.763 15.157 1.00 85.38 140 PRO A C 1
ATOM 1096 O O . PRO A 1 140 ? 3.580 -4.467 16.229 1.00 85.38 140 PRO A O 1
ATOM 1099 N N . PHE A 1 141 ? 3.448 -4.707 13.997 1.00 82.62 141 PHE A N 1
ATOM 1100 C CA . PHE A 1 141 ? 2.054 -4.268 13.861 1.00 82.62 141 PHE A CA 1
ATOM 1101 C C . PHE A 1 141 ? 1.049 -5.420 13.970 1.00 82.62 141 PHE A C 1
ATOM 1103 O O . PHE A 1 141 ? -0.112 -5.197 14.297 1.00 82.62 141 PHE A O 1
ATOM 1110 N N . MET A 1 142 ? 1.492 -6.653 13.719 1.00 76.00 142 MET A N 1
ATOM 1111 C CA . MET A 1 142 ? 0.636 -7.839 13.599 1.00 76.00 142 MET A CA 1
ATOM 1112 C C . MET A 1 142 ? 0.303 -8.508 14.938 1.00 76.00 142 MET A C 1
ATOM 1114 O O . MET A 1 142 ? -0.558 -9.387 14.991 1.00 76.00 142 MET A O 1
ATOM 1118 N N . GLN A 1 143 ? 0.957 -8.107 16.032 1.00 64.62 143 GLN A N 1
ATOM 1119 C CA . GLN A 1 143 ? 0.638 -8.596 17.373 1.00 64.62 143 GLN A CA 1
ATOM 1120 C C . GLN A 1 143 ? -0.697 -8.007 17.864 1.00 64.62 143 GLN A C 1
ATOM 1122 O O . GLN A 1 143 ? -0.729 -6.999 18.581 1.00 64.62 143 GLN A O 1
ATOM 1127 N N . LEU A 1 144 ? -1.794 -8.662 17.473 1.00 52.44 144 LEU A N 1
ATOM 1128 C CA . LEU A 1 144 ? -3.121 -8.540 18.081 1.00 52.44 144 LEU A CA 1
ATOM 1129 C C . LEU A 1 144 ? -3.040 -8.832 19.597 1.00 52.44 144 LEU A C 1
ATOM 1131 O O . LEU A 1 144 ? -2.128 -9.538 20.037 1.00 52.44 144 LEU A O 1
ATOM 1135 N N . PRO A 1 145 ? -3.927 -8.236 20.417 1.00 43.56 145 PRO A N 1
ATOM 1136 C CA . PRO A 1 145 ? -3.760 -8.161 21.865 1.00 43.56 145 PRO A CA 1
ATOM 1137 C C . PRO A 1 145 ? -3.568 -9.540 22.499 1.00 43.56 145 PRO A C 1
ATOM 1139 O O . PRO A 1 145 ? -4.258 -10.496 22.147 1.00 43.56 145 PRO A O 1
ATOM 1142 N N . ARG A 1 146 ? -2.687 -9.616 23.510 1.00 37.25 146 ARG A N 1
ATOM 1143 C CA . ARG A 1 146 ? -2.863 -10.623 24.559 1.00 37.25 146 ARG A CA 1
ATOM 1144 C C . ARG A 1 146 ? -4.279 -10.409 25.086 1.00 37.25 146 ARG A C 1
ATOM 1146 O O . ARG A 1 146 ? -4.557 -9.349 25.646 1.00 37.25 146 ARG A O 1
ATOM 1153 N N . ALA A 1 147 ? -5.165 -11.364 24.815 1.00 37.53 147 ALA A N 1
ATOM 1154 C CA . ALA A 1 147 ? -6.405 -11.484 25.560 1.00 37.53 147 ALA A CA 1
ATOM 1155 C C . ALA A 1 147 ? -6.041 -11.424 27.052 1.00 37.53 147 ALA A C 1
ATOM 1157 O O . ALA A 1 147 ? -5.023 -12.001 27.449 1.00 37.53 147 ALA A O 1
ATOM 1158 N N . GLY A 1 148 ? -6.794 -10.615 27.802 1.00 37.75 148 GLY A N 1
ATOM 1159 C CA . GLY A 1 148 ? -6.602 -10.423 29.239 1.00 37.75 148 GLY A CA 1
ATOM 1160 C C . GLY A 1 148 ? -6.659 -11.723 30.024 1.00 37.75 148 GLY A C 1
ATOM 1161 O O . GLY A 1 148 ? -7.305 -12.680 29.541 1.00 37.75 148 GLY A O 1
#

Foldseek 3Di:
DDDPPPDQQQQDDDVSLVVLCVVCLVVAQPLLNVVCVVCVVVVCNVVLVVLDPDCPPDDDLLVVLVSVLSVLNSQLSRGPDPLSNLLSSLLNLLSCCLNCVQVDPVSSVVSNVVSLVPDDPVNSVVNVVCVVVSCVVSVSSNPDDDDD

Radius of gyration: 15.93 Å; chains: 1; bounding box: 48×34×44 Å

Sequence (148 aa):
MDAEQGKTHGCEGTEDFKQRLKAKQERLPKGIRTQIRRLKEAGKLEEVALVRKTAEEKITRHAIAADEFGKTLKEIICTDDPVEEAAAEIKITWLMHAVGLIETQRARTAQLMEILDAQPPEILPQVEALMPGIVKQVEPFMQLPRAG

pLDDT: mean 75.64, std 17.96, range [35.16, 95.5]

Secondary structure (DSSP, 8-state):
------------HHHHHHHHHHHHTTTS-HHHHHHHHHHHHTT-HHHHHT-SSS-SS---HHHHHHHHHHHHHHHHHH---HHHHHHHHHHHHHHHHHTTSS--HHHHHHHHHHHHHTS-TTTHHHHHHHHHHHHHHHHHHH------